Protein AF-A0A847APG3-F1 (afdb_monomer)

Foldseek 3Di:
DDDPPPDPDPDDDDDPVRVVVVLVPDPDLVSNLLVCCCPVFVDDPVQSVPFDPVQADLVQQWGWRALDPPRDIDITGHDPVSSVSVVVVCVVCVDPPPDD

Radius of gyration: 15.94 Å; Cα contacts (8 Å, |Δi|>4): 78; chains: 1; bounding box: 30×46×33 Å

Sequence (100 aa):
MPSLKGNTKLPVILNHLELKKLFSAPVLLKQRIVLTLIYSAGL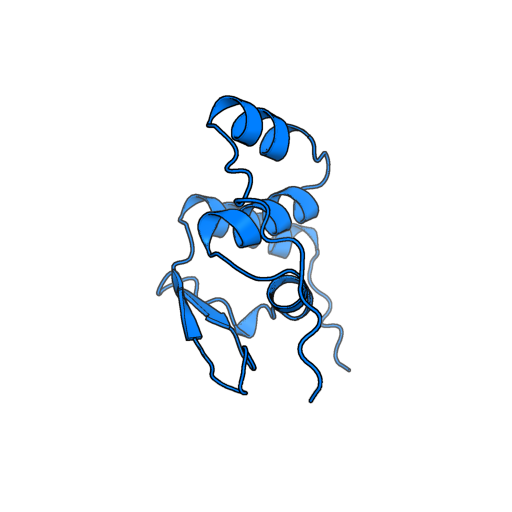RGQEVIDLKISDVDFQRKTIHIRQSKYKKDRIVPLAGSMTIGLKKQLKAENPHIYKT

Solvent-accessible surface area (backbone atoms only — not comparable to full-atom values): 6375 Å² total; per-residue (Å²): 132,87,81,77,86,68,82,85,68,78,82,87,78,80,50,75,70,55,48,52,50,61,65,62,67,53,86,50,68,69,55,44,50,52,54,46,42,33,67,75,46,64,42,51,74,66,59,59,72,72,57,52,75,91,32,51,40,80,86,81,34,32,33,54,44,71,69,35,86,92,70,40,67,48,78,35,65,47,53,72,74,50,55,55,52,52,56,52,49,54,66,73,62,61,73,73,79,84,83,128

pLDDT: mean 81.86, std 14.01, range [31.16, 94.12]

Secondary structure (DSSP, 8-state):
--------PPPPPPPHHHHHHHHHS--SHHHHHHHHHHHHH---HHHHHT--GGGEETTTTEEEEEEEGGGEEEEEEPPHHHHHHHHHHHHHHTT-----

Nearest PDB structures (foldseek):
  2a3v-assembly1_A  TM=8.892E-01  e=1.280E-05  Vibrio cholerae O1 biovar El Tor str. N16961
  2a3v-assembly1_C  TM=8.892E-01  e=1.656E-05  Vibrio cholerae O1 biovar El Tor str. N16961
  5hxy-assembly5_E  TM=7.882E-01  e=7.753E-05  Thermoplasma acidophilum DSM 1728
  5hxy-assembly4_D  TM=8.494E-01  e=1.678E-04  Thermoplasma acidophilum DSM 1728
  2a3v-assembly1_D  TM=8.110E-01  e=2.314E-04  Vibrio cholerae O1 biovar El Tor str. N16961

Structure (mmCIF, N/CA/C/O backbone):
data_AF-A0A847APG3-F1
#
_entry.id   AF-A0A847APG3-F1
#
loop_
_atom_site.group_PDB
_atom_site.id
_atom_site.type_symbol
_atom_site.label_atom_id
_atom_site.label_alt_id
_atom_site.label_comp_id
_atom_site.label_asym_id
_atom_site.label_entity_id
_atom_site.label_seq_id
_atom_site.pdbx_PDB_ins_code
_atom_site.Cartn_x
_atom_site.Cartn_y
_atom_site.Cartn_z
_atom_site.occupancy
_atom_site.B_iso_or_equiv
_atom_site.auth_seq_id
_atom_site.auth_comp_id
_atom_site.auth_asym_id
_atom_site.auth_atom_id
_atom_site.pdbx_PDB_model_num
ATOM 1 N N . MET A 1 1 ? -7.078 23.275 20.375 1.00 47.81 1 MET A N 1
ATOM 2 C CA . MET A 1 1 ? -5.723 22.713 20.148 1.00 47.81 1 MET A CA 1
ATOM 3 C C . MET A 1 1 ? -4.873 23.786 19.480 1.00 47.81 1 MET A C 1
ATOM 5 O O . MET A 1 1 ? -5.403 24.417 18.570 1.00 47.81 1 MET A O 1
ATOM 9 N N . PRO A 1 2 ? -3.625 24.043 19.912 1.00 56.69 2 PRO A N 1
ATOM 10 C CA . PRO A 1 2 ? -2.799 25.074 19.295 1.00 56.69 2 PRO A CA 1
ATOM 11 C C . PRO A 1 2 ? -2.342 24.599 17.909 1.00 56.69 2 PRO A C 1
ATOM 13 O O . PRO A 1 2 ? -1.905 23.461 17.745 1.00 56.69 2 PRO A O 1
ATOM 16 N N . SER A 1 3 ? -2.491 25.457 16.900 1.00 56.31 3 SER A N 1
ATOM 17 C CA . SER A 1 3 ? -1.993 25.207 15.547 1.00 56.31 3 SER A CA 1
ATOM 18 C C . SER A 1 3 ? -0.481 25.419 15.538 1.00 56.31 3 SER A C 1
ATOM 20 O O . SER A 1 3 ? -0.009 26.550 15.651 1.00 56.31 3 SER A O 1
ATOM 22 N N . LEU A 1 4 ? 0.288 24.335 15.425 1.00 63.69 4 LEU A N 1
ATOM 23 C CA . LEU A 1 4 ? 1.700 24.429 15.072 1.00 63.69 4 LEU A CA 1
ATOM 24 C C . LEU A 1 4 ? 1.756 24.961 13.635 1.00 63.69 4 LEU A C 1
ATOM 26 O O . LEU A 1 4 ? 1.384 24.249 12.702 1.00 63.69 4 LEU A O 1
ATOM 30 N N . LYS A 1 5 ? 2.174 26.222 13.453 1.00 60.84 5 LYS A N 1
ATOM 31 C CA . LYS A 1 5 ? 2.443 26.811 12.131 1.00 60.84 5 LYS A CA 1
ATOM 32 C C . LYS A 1 5 ? 3.582 26.028 11.470 1.00 60.84 5 LYS A C 1
ATOM 34 O O . LYS A 1 5 ? 4.755 26.355 11.621 1.00 60.84 5 LYS A O 1
ATOM 39 N N . GLY A 1 6 ? 3.230 24.951 10.776 1.00 57.06 6 GLY A N 1
ATOM 40 C CA . GLY A 1 6 ? 4.156 24.159 9.984 1.00 57.06 6 GLY A CA 1
ATOM 41 C C . GLY A 1 6 ? 4.556 24.945 8.746 1.00 57.06 6 GLY A C 1
ATOM 42 O O . GLY A 1 6 ? 3.698 25.360 7.973 1.00 57.06 6 GLY A O 1
ATOM 43 N N . ASN A 1 7 ? 5.857 25.162 8.583 1.00 60.75 7 ASN A N 1
ATOM 44 C CA . ASN A 1 7 ? 6.478 25.730 7.393 1.00 60.75 7 ASN A CA 1
ATOM 45 C C . ASN A 1 7 ? 5.906 25.053 6.129 1.00 60.75 7 ASN A C 1
ATOM 47 O O . ASN A 1 7 ? 6.158 23.870 5.892 1.00 60.75 7 ASN A O 1
ATOM 51 N N . THR A 1 8 ? 5.093 25.774 5.355 1.00 58.50 8 THR A N 1
ATOM 52 C CA . THR A 1 8 ? 4.385 25.265 4.172 1.00 58.50 8 THR A CA 1
ATOM 53 C C . THR A 1 8 ? 5.346 25.139 2.995 1.00 58.50 8 THR A C 1
ATOM 55 O O . THR A 1 8 ? 5.280 25.899 2.032 1.00 58.50 8 THR A O 1
ATOM 58 N N . LYS A 1 9 ? 6.279 24.188 3.073 1.00 71.19 9 LYS A N 1
ATOM 59 C CA . LYS A 1 9 ? 7.029 23.745 1.898 1.00 71.19 9 LYS A CA 1
ATOM 60 C C . LYS A 1 9 ? 6.092 22.932 1.011 1.00 71.19 9 LYS A C 1
ATOM 62 O O . LYS A 1 9 ? 5.377 22.056 1.499 1.00 71.19 9 LYS A O 1
ATOM 67 N N . LEU A 1 10 ? 6.087 23.245 -0.282 1.00 75.25 10 LEU A N 1
ATOM 68 C CA . LEU A 1 10 ? 5.327 22.492 -1.275 1.00 75.25 10 LEU A CA 1
ATOM 69 C C . LEU A 1 10 ? 5.744 21.011 -1.239 1.00 75.25 10 LEU A C 1
ATOM 71 O O . LEU A 1 10 ? 6.925 20.720 -1.018 1.00 75.25 10 LEU A O 1
ATOM 75 N N . PRO A 1 11 ? 4.801 20.072 -1.436 1.00 74.62 11 PRO A N 1
ATOM 76 C CA . PRO A 1 11 ? 5.132 18.657 -1.485 1.00 74.62 11 PRO A CA 1
ATOM 77 C C . PRO A 1 11 ? 6.108 18.400 -2.634 1.00 74.62 11 PRO A C 1
ATOM 79 O O . PRO A 1 11 ? 5.876 18.817 -3.768 1.00 74.62 11 PRO A O 1
ATOM 82 N N . VAL A 1 12 ? 7.202 17.701 -2.339 1.00 83.44 12 VAL A N 1
ATOM 83 C CA . VAL A 1 12 ? 8.140 17.241 -3.365 1.00 83.44 12 VAL A CA 1
ATOM 84 C C . VAL A 1 12 ? 7.495 16.061 -4.084 1.00 83.44 12 VAL A C 1
ATOM 86 O O . VAL A 1 12 ? 7.217 15.031 -3.469 1.00 83.44 12 VAL A O 1
ATOM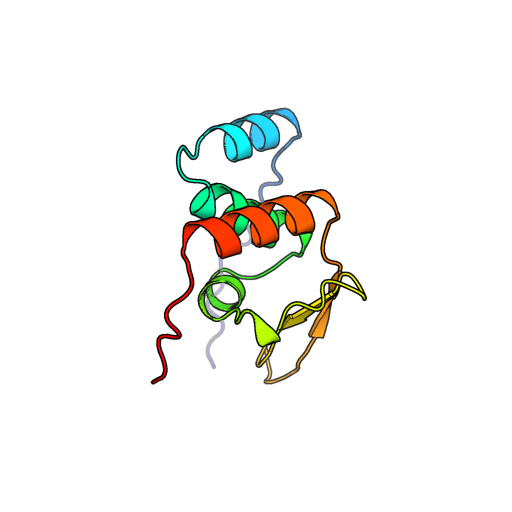 89 N N . ILE A 1 13 ? 7.226 16.222 -5.378 1.00 86.81 13 ILE A N 1
ATOM 90 C CA . ILE A 1 13 ? 6.653 15.174 -6.225 1.00 86.81 13 ILE A CA 1
ATOM 91 C C . ILE A 1 13 ? 7.803 14.457 -6.930 1.00 86.81 13 ILE A C 1
ATOM 93 O O . ILE A 1 13 ? 8.597 15.093 -7.618 1.00 86.81 13 ILE A O 1
ATOM 97 N N . LEU A 1 14 ? 7.876 13.134 -6.764 1.00 87.50 14 LEU A N 1
ATOM 98 C CA . LEU A 1 14 ? 8.873 12.309 -7.444 1.00 87.50 14 LEU A CA 1
ATOM 99 C C . LEU A 1 14 ? 8.539 12.172 -8.930 1.00 87.50 14 LEU A C 1
ATOM 101 O O . LEU A 1 14 ? 7.402 11.862 -9.295 1.00 87.50 14 LEU A O 1
ATOM 105 N N . ASN A 1 15 ? 9.544 12.334 -9.785 1.00 92.62 15 ASN A N 1
ATOM 106 C CA . ASN A 1 15 ? 9.405 12.085 -11.215 1.00 92.62 15 ASN A CA 1
ATOM 107 C C . ASN A 1 15 ? 9.508 10.582 -11.551 1.00 92.62 15 AS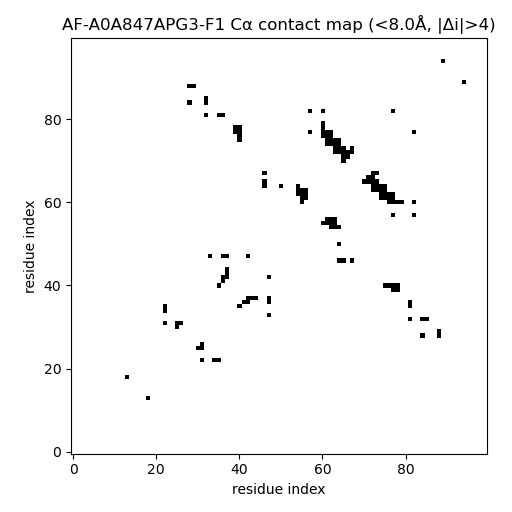N A C 1
ATOM 109 O O . ASN A 1 15 ? 9.871 9.742 -10.725 1.00 92.62 15 ASN A O 1
ATOM 113 N N . HIS A 1 16 ? 9.228 10.220 -12.805 1.00 90.00 16 HIS A N 1
ATOM 114 C CA . HIS A 1 16 ? 9.253 8.823 -13.250 1.00 90.00 16 HIS A CA 1
ATOM 115 C C . HIS A 1 16 ? 10.612 8.122 -13.079 1.00 90.00 16 HIS A C 1
ATOM 117 O O . HIS A 1 16 ? 10.644 6.922 -12.802 1.00 90.00 16 HIS A O 1
ATOM 123 N N . LEU A 1 17 ? 11.735 8.829 -13.243 1.00 94.12 17 LEU A N 1
ATOM 124 C CA . LEU A 1 17 ? 13.072 8.250 -13.075 1.00 94.12 17 LEU A CA 1
ATOM 125 C C . LEU A 1 17 ? 13.377 7.980 -11.600 1.00 94.12 17 LEU A C 1
ATOM 127 O O . LEU A 1 17 ? 13.915 6.927 -11.261 1.00 94.12 17 LEU A O 1
ATOM 131 N N . GLU A 1 18 ? 12.995 8.901 -10.720 1.00 92.94 18 GLU A N 1
ATOM 132 C CA . GLU A 1 18 ? 13.118 8.741 -9.271 1.00 92.94 18 GLU A CA 1
ATOM 133 C C . GLU A 1 18 ? 12.242 7.600 -8.765 1.00 92.94 18 GLU A C 1
ATOM 135 O O . GLU A 1 18 ? 12.704 6.781 -7.974 1.00 92.94 18 GLU A O 1
ATOM 140 N N . LEU A 1 19 ? 11.022 7.471 -9.289 1.00 90.94 19 LEU A N 1
ATOM 141 C CA . LEU A 1 19 ? 10.140 6.350 -8.975 1.00 90.94 19 LEU A CA 1
ATOM 142 C C . LEU A 1 19 ? 10.746 5.016 -9.408 1.00 90.94 19 LEU A C 1
ATOM 144 O O . LEU A 1 19 ? 10.743 4.063 -8.632 1.00 90.94 19 LEU A O 1
ATOM 148 N N . LYS A 1 20 ? 11.329 4.939 -10.612 1.00 90.88 20 LYS A N 1
ATOM 149 C CA . LYS A 1 20 ? 12.035 3.725 -11.051 1.00 90.88 20 LYS A CA 1
ATOM 150 C C . LYS A 1 20 ? 13.163 3.358 -10.087 1.00 90.88 20 LYS A C 1
ATOM 152 O O . LYS A 1 20 ? 13.265 2.194 -9.701 1.00 90.88 20 LYS A O 1
ATOM 157 N N . LYS A 1 21 ? 13.975 4.332 -9.663 1.00 93.25 21 LYS A N 1
ATOM 158 C CA . LYS A 1 21 ? 15.040 4.111 -8.669 1.00 93.25 21 LYS A CA 1
ATOM 159 C C . LYS A 1 21 ? 14.468 3.644 -7.327 1.00 93.25 21 LYS A C 1
ATOM 161 O O . LYS A 1 21 ? 14.936 2.644 -6.791 1.00 93.25 21 LYS A O 1
ATOM 166 N N . LEU A 1 22 ? 13.414 4.299 -6.838 1.00 91.44 22 LEU A N 1
ATOM 167 C CA . LEU A 1 22 ? 12.739 3.969 -5.583 1.00 91.44 22 LEU A CA 1
ATOM 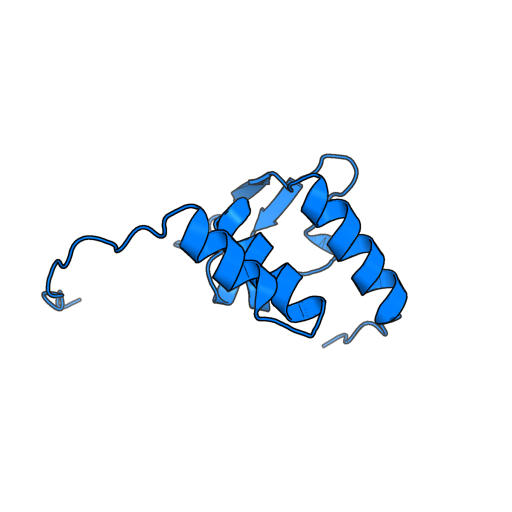168 C C . LEU A 1 22 ? 12.207 2.530 -5.569 1.00 91.44 22 LEU A C 1
ATOM 170 O O . LEU A 1 22 ? 12.427 1.811 -4.600 1.00 91.44 22 LEU A O 1
ATOM 174 N N . PHE A 1 23 ? 11.544 2.085 -6.640 1.00 89.94 23 PHE A N 1
ATOM 175 C CA . PHE A 1 23 ? 11.004 0.722 -6.725 1.00 89.94 23 PHE A CA 1
ATOM 176 C C . PHE A 1 23 ? 12.064 -0.352 -6.996 1.00 89.94 23 PHE A C 1
ATOM 178 O O . PHE A 1 23 ? 11.823 -1.527 -6.713 1.00 89.94 23 PHE A O 1
ATOM 185 N N . SER A 1 24 ? 13.234 0.035 -7.512 1.00 90.88 24 SER A N 1
ATOM 186 C CA . SER A 1 24 ? 14.347 -0.886 -7.780 1.00 90.88 24 SER A CA 1
ATOM 187 C C . SER A 1 24 ? 15.247 -1.102 -6.560 1.00 90.88 24 SER A C 1
ATOM 189 O O . SER A 1 24 ? 15.881 -2.149 -6.458 1.00 90.88 24 SER A O 1
ATOM 191 N N . ALA A 1 25 ? 15.286 -0.145 -5.628 1.00 93.81 25 ALA A N 1
ATOM 192 C CA . ALA A 1 25 ? 16.170 -0.167 -4.463 1.00 93.81 25 ALA A CA 1
ATOM 193 C C . ALA A 1 25 ? 15.939 -1.333 -3.473 1.00 93.81 25 ALA A C 1
ATOM 195 O O . ALA A 1 25 ? 16.926 -1.887 -2.986 1.00 93.81 25 ALA A O 1
ATOM 196 N N . PRO A 1 26 ? 14.699 -1.751 -3.139 1.00 92.31 26 PRO A N 1
ATOM 197 C CA . PRO A 1 26 ? 14.506 -2.796 -2.143 1.00 92.31 26 PRO A CA 1
ATOM 198 C C . PRO A 1 26 ? 14.846 -4.177 -2.699 1.00 92.31 26 PRO A C 1
ATOM 200 O O . PRO A 1 26 ? 14.383 -4.561 -3.778 1.00 92.31 26 PRO A O 1
ATOM 203 N N . VAL A 1 27 ? 15.591 -4.957 -1.917 1.00 89.38 27 VAL A N 1
ATOM 204 C CA . VAL A 1 27 ? 15.926 -6.356 -2.228 1.00 89.38 27 VAL A CA 1
ATOM 205 C C . VAL A 1 27 ? 14.767 -7.286 -1.858 1.00 89.38 27 VAL A C 1
ATOM 207 O O . VAL A 1 27 ? 14.458 -8.229 -2.584 1.00 89.38 27 VAL A O 1
ATOM 210 N N . LEU A 1 28 ? 14.079 -6.999 -0.748 1.00 89.31 28 LEU A N 1
ATOM 211 C CA . LEU A 1 28 ? 13.016 -7.852 -0.219 1.00 89.31 28 LEU A CA 1
ATOM 212 C C . LEU A 1 28 ? 11.665 -7.556 -0.885 1.00 89.31 28 LEU A C 1
ATOM 214 O O . LEU A 1 28 ? 11.236 -6.403 -0.978 1.00 89.31 28 LEU A O 1
ATOM 218 N N . LEU A 1 29 ? 10.936 -8.614 -1.259 1.00 86.56 29 LEU A N 1
ATOM 219 C CA . LEU A 1 29 ? 9.614 -8.500 -1.889 1.00 86.56 29 LEU A CA 1
ATOM 220 C C . LEU A 1 29 ? 8.611 -7.737 -1.005 1.00 86.56 29 LEU A C 1
ATOM 222 O O . LEU A 1 29 ? 7.905 -6.866 -1.511 1.00 86.56 29 LEU A O 1
ATOM 226 N N . LYS A 1 30 ? 8.612 -7.975 0.316 1.00 87.56 30 LYS A N 1
ATOM 227 C CA . LYS A 1 30 ? 7.761 -7.240 1.272 1.00 87.56 30 LYS A CA 1
ATOM 228 C C . LYS A 1 30 ? 7.953 -5.723 1.215 1.00 87.56 30 LYS A C 1
ATOM 230 O O . LYS A 1 30 ? 6.979 -4.982 1.228 1.00 87.56 30 LYS A O 1
ATOM 235 N N . GLN A 1 31 ? 9.192 -5.249 1.076 1.00 90.56 31 GLN A N 1
ATOM 236 C CA . GLN A 1 31 ? 9.482 -3.814 1.011 1.00 90.56 31 GLN A CA 1
ATOM 237 C C . GLN A 1 31 ? 8.953 -3.202 -0.292 1.00 90.56 31 GLN A C 1
ATOM 239 O O . GLN A 1 31 ? 8.373 -2.118 -0.276 1.00 90.56 31 GLN A O 1
ATOM 244 N N . ARG A 1 32 ? 9.085 -3.921 -1.417 1.00 89.81 32 ARG A N 1
ATOM 245 C CA . ARG A 1 32 ? 8.509 -3.494 -2.703 1.00 89.81 32 ARG A CA 1
ATOM 246 C C . ARG A 1 32 ? 6.984 -3.422 -2.649 1.00 89.81 32 ARG A C 1
ATOM 248 O O . ARG A 1 32 ? 6.406 -2.480 -3.190 1.00 89.81 32 ARG A O 1
ATOM 255 N N . ILE A 1 33 ? 6.340 -4.381 -1.982 1.00 89.25 33 ILE A N 1
ATOM 256 C CA . ILE A 1 33 ? 4.886 -4.390 -1.765 1.00 89.25 33 ILE A CA 1
ATOM 257 C C . ILE A 1 33 ? 4.466 -3.170 -0.941 1.00 89.25 33 ILE A C 1
ATOM 259 O O . ILE A 1 33 ? 3.597 -2.427 -1.382 1.00 89.25 33 ILE A O 1
ATOM 263 N N . VAL A 1 34 ? 5.128 -2.900 0.188 1.00 90.62 34 VAL A N 1
ATOM 264 C CA . VAL A 1 34 ? 4.841 -1.727 1.035 1.00 90.62 34 VAL A CA 1
ATOM 265 C C . VAL A 1 34 ? 4.933 -0.427 0.235 1.00 90.62 34 VAL A C 1
ATOM 267 O O . VAL A 1 34 ? 3.970 0.336 0.196 1.00 90.62 34 VAL A O 1
ATOM 270 N N . LEU A 1 35 ? 6.046 -0.195 -0.469 1.00 91.31 35 LEU A N 1
ATOM 271 C CA . LEU A 1 35 ? 6.219 1.016 -1.281 1.00 91.31 35 LEU A CA 1
ATOM 272 C C . LEU A 1 35 ? 5.139 1.148 -2.354 1.00 91.31 35 LEU A C 1
ATOM 274 O O . LEU A 1 35 ? 4.616 2.235 -2.591 1.00 91.31 35 LEU A O 1
ATOM 278 N N . THR A 1 36 ? 4.787 0.038 -2.999 1.00 88.81 36 THR A N 1
ATOM 279 C CA . THR A 1 36 ? 3.803 0.066 -4.077 1.00 88.81 36 THR A CA 1
ATOM 280 C C . THR A 1 36 ? 2.391 0.289 -3.523 1.00 88.81 36 THR A C 1
ATOM 282 O O . THR A 1 36 ? 1.609 0.974 -4.171 1.00 88.81 36 THR A O 1
ATOM 285 N N . LEU A 1 37 ? 2.053 -0.192 -2.320 1.00 90.19 37 LEU A N 1
ATOM 286 C CA . LEU A 1 37 ? 0.772 0.099 -1.658 1.00 90.19 37 LEU A CA 1
ATOM 287 C C . LEU A 1 37 ? 0.648 1.585 -1.302 1.00 90.19 37 LEU A C 1
ATOM 289 O O . LEU A 1 37 ? -0.383 2.199 -1.574 1.00 90.19 37 LEU A O 1
ATOM 293 N N . ILE A 1 38 ? 1.717 2.174 -0.761 1.00 91.62 38 ILE A N 1
ATOM 294 C CA . ILE A 1 38 ? 1.770 3.608 -0.446 1.00 91.62 38 ILE A CA 1
ATOM 295 C C . ILE A 1 38 ? 1.575 4.430 -1.720 1.00 91.62 38 ILE A C 1
ATOM 297 O O . ILE A 1 38 ? 0.737 5.324 -1.761 1.00 91.62 38 ILE A O 1
ATOM 301 N N . TYR A 1 39 ? 2.324 4.109 -2.773 1.00 89.75 39 TYR A N 1
ATOM 302 C CA . TYR A 1 39 ? 2.317 4.895 -4.001 1.00 89.75 39 TYR A CA 1
ATOM 303 C C . TYR A 1 39 ? 1.050 4.701 -4.843 1.00 89.75 39 TYR A C 1
ATOM 305 O O . TYR A 1 39 ? 0.435 5.676 -5.256 1.00 89.75 39 TYR A O 1
ATOM 313 N N . SER A 1 40 ? 0.653 3.453 -5.113 1.00 86.62 40 SER A N 1
ATOM 314 C CA . SER A 1 40 ? -0.435 3.160 -6.060 1.00 86.62 40 SER A CA 1
ATOM 315 C C . SER A 1 40 ? -1.827 3.280 -5.448 1.00 86.62 40 SER A C 1
ATOM 317 O O . SER A 1 40 ? -2.753 3.710 -6.128 1.00 86.62 40 SER A O 1
ATOM 319 N N . ALA A 1 41 ? -1.978 2.912 -4.175 1.00 87.25 41 ALA A N 1
ATOM 320 C CA . ALA A 1 41 ? -3.261 2.931 -3.480 1.00 87.25 41 ALA A CA 1
ATOM 321 C C . ALA A 1 41 ? -3.368 4.085 -2.464 1.00 87.25 41 ALA A C 1
ATOM 323 O O . ALA A 1 41 ? -4.407 4.254 -1.824 1.00 87.25 41 ALA A O 1
ATOM 324 N N . GLY A 1 42 ? -2.319 4.908 -2.329 1.00 88.38 42 GLY A N 1
ATOM 325 C CA . GLY A 1 42 ? -2.326 6.092 -1.469 1.00 88.38 42 GLY A CA 1
ATOM 326 C C . GLY A 1 42 ? -2.466 5.756 0.015 1.00 88.38 42 GLY A C 1
ATOM 327 O O . GLY A 1 42 ? -3.079 6.525 0.762 1.00 88.38 42 GLY A O 1
ATOM 328 N N . LEU A 1 43 ? -1.980 4.587 0.446 1.00 89.75 43 LEU A N 1
ATOM 329 C CA . LEU A 1 43 ? -2.025 4.205 1.856 1.00 89.75 43 LEU A CA 1
ATOM 330 C C . LEU A 1 43 ? -1.025 5.043 2.656 1.00 89.75 43 LEU A C 1
ATOM 332 O O . LEU A 1 43 ? 0.117 5.259 2.248 1.00 89.75 43 LEU A O 1
ATOM 336 N N . ARG A 1 44 ? -1.445 5.481 3.840 1.00 88.88 44 ARG A N 1
ATOM 337 C CA . ARG A 1 44 ? -0.547 6.081 4.831 1.00 88.88 44 ARG A CA 1
ATOM 338 C C . ARG A 1 44 ? 0.287 4.989 5.495 1.00 88.88 44 ARG A C 1
ATOM 340 O O . ARG A 1 44 ? -0.151 3.848 5.570 1.00 88.88 44 ARG A O 1
ATOM 347 N N . GLY A 1 45 ? 1.447 5.350 6.047 1.00 88.25 45 GLY A N 1
ATOM 348 C CA . GLY A 1 45 ? 2.360 4.386 6.679 1.00 88.25 45 GLY A CA 1
ATOM 349 C C . GLY A 1 45 ? 1.671 3.459 7.687 1.00 88.25 45 GLY A C 1
ATOM 350 O O . GLY A 1 45 ? 1.784 2.245 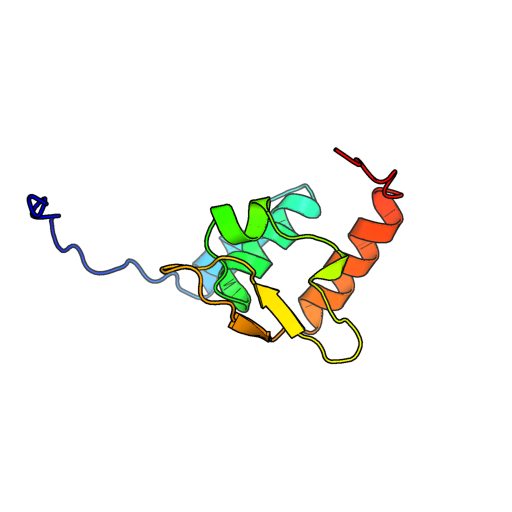7.566 1.00 88.25 45 GLY A O 1
ATOM 351 N N . GLN A 1 46 ? 0.873 4.022 8.600 1.00 86.44 46 GLN A N 1
ATOM 352 C CA . GLN A 1 46 ? 0.123 3.237 9.587 1.00 86.44 46 GLN A CA 1
ATOM 353 C C . GLN A 1 46 ? -0.937 2.326 8.943 1.00 86.44 46 GLN A C 1
ATOM 355 O O . GLN A 1 46 ? -1.076 1.175 9.329 1.00 86.44 46 GLN A O 1
ATOM 360 N N . GLU A 1 47 ? -1.621 2.802 7.897 1.00 90.12 47 GLU A N 1
ATOM 361 C CA . GLU A 1 47 ? -2.633 2.015 7.175 1.00 90.12 47 GLU A CA 1
ATOM 362 C C . GLU A 1 47 ? -2.014 0.790 6.480 1.00 90.12 47 GLU A C 1
ATOM 364 O O . GLU A 1 47 ? -2.683 -0.225 6.337 1.00 90.12 47 GLU A O 1
ATOM 369 N N . VAL A 1 48 ? -0.746 0.864 6.052 1.00 89.94 48 VAL A N 1
ATOM 370 C CA . VAL A 1 48 ? -0.026 -0.293 5.488 1.00 89.94 48 VAL A CA 1
ATOM 371 C C . VAL A 1 48 ? 0.405 -1.275 6.571 1.00 89.94 48 VAL A C 1
ATOM 373 O O . VAL A 1 48 ? 0.342 -2.480 6.349 1.00 89.94 48 VAL A O 1
ATOM 376 N N . ILE A 1 49 ? 0.860 -0.770 7.721 1.00 87.69 49 ILE A N 1
ATOM 377 C CA . ILE A 1 49 ? 1.307 -1.598 8.850 1.00 87.69 49 ILE A CA 1
ATOM 378 C C . ILE A 1 49 ? 0.140 -2.417 9.413 1.00 87.69 49 ILE A C 1
ATOM 380 O O . ILE A 1 49 ? 0.306 -3.601 9.689 1.00 87.69 49 ILE A O 1
ATOM 384 N N . ASP A 1 50 ? -1.040 -1.806 9.519 1.00 88.00 50 ASP A N 1
ATOM 385 C CA . ASP A 1 50 ? -2.229 -2.437 10.099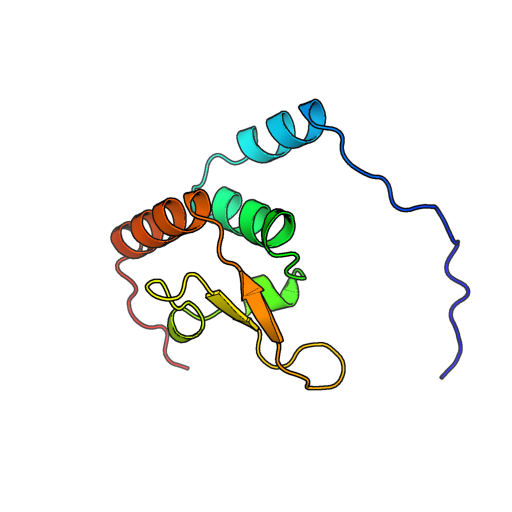 1.00 88.00 50 ASP A CA 1
ATOM 386 C C . ASP A 1 50 ? -3.056 -3.243 9.079 1.00 88.00 50 ASP A C 1
ATOM 388 O O . ASP A 1 50 ? -4.095 -3.810 9.429 1.00 88.00 50 ASP A O 1
ATOM 392 N N . LEU A 1 51 ? -2.620 -3.298 7.814 1.00 88.31 51 LEU A N 1
ATOM 393 C CA . LEU A 1 51 ? -3.362 -3.949 6.738 1.00 88.31 51 LEU A CA 1
ATOM 394 C C . LEU A 1 51 ? -3.435 -5.464 6.953 1.00 88.31 51 LEU A C 1
ATOM 396 O O . LEU A 1 51 ? -2.413 -6.154 6.980 1.00 88.31 51 LEU A O 1
ATOM 400 N N . LYS A 1 52 ? -4.653 -6.011 7.016 1.00 88.62 52 LYS A N 1
ATOM 401 C CA . LYS A 1 52 ? -4.866 -7.457 7.134 1.00 88.62 52 LYS A CA 1
ATOM 402 C C . LYS A 1 52 ? -5.140 -8.082 5.774 1.00 88.62 52 LYS A C 1
ATOM 404 O O . LYS A 1 52 ? -5.678 -7.458 4.865 1.00 88.62 52 LYS A O 1
ATOM 409 N N . ILE A 1 53 ? -4.847 -9.375 5.651 1.00 87.62 53 ILE A N 1
ATOM 410 C CA . ILE A 1 53 ? -5.174 -10.152 4.443 1.00 87.62 53 ILE A CA 1
ATOM 411 C C . ILE A 1 53 ? -6.684 -10.109 4.166 1.00 87.62 53 ILE A C 1
ATOM 413 O O . ILE A 1 53 ? -7.096 -9.991 3.016 1.00 87.62 53 ILE A O 1
ATOM 417 N N . SER A 1 54 ? -7.503 -10.149 5.222 1.00 89.69 54 SER A N 1
ATOM 418 C CA . SER A 1 54 ? -8.965 -10.067 5.138 1.00 89.69 54 SER A CA 1
ATOM 419 C C . SER A 1 54 ? -9.491 -8.720 4.642 1.00 89.69 54 SER A C 1
ATOM 421 O O . SER A 1 54 ? -10.670 -8.621 4.312 1.00 89.69 54 SER A O 1
ATOM 423 N N . ASP A 1 55 ? -8.643 -7.696 4.574 1.00 90.88 55 ASP A N 1
ATOM 424 C CA . ASP A 1 55 ? -9.000 -6.391 4.029 1.00 90.88 55 ASP A CA 1
ATOM 425 C C . ASP A 1 55 ? -8.780 -6.313 2.511 1.00 90.88 55 ASP A C 1
ATOM 427 O O . ASP A 1 55 ? -9.203 -5.347 1.876 1.00 90.88 55 ASP A O 1
ATOM 431 N N . VAL A 1 56 ? -8.139 -7.320 1.907 1.00 91.19 56 VAL A N 1
ATOM 432 C CA . VAL A 1 56 ? -7.847 -7.365 0.471 1.00 91.19 56 VAL A CA 1
ATOM 433 C C . VAL A 1 56 ? -8.841 -8.278 -0.243 1.00 91.19 56 VAL A C 1
ATOM 435 O O . VAL A 1 56 ? -8.808 -9.499 -0.103 1.00 91.19 56 VAL A O 1
ATOM 438 N N . ASP A 1 57 ? -9.679 -7.688 -1.091 1.00 91.81 57 ASP A N 1
ATOM 439 C CA . ASP A 1 57 ? -10.554 -8.425 -1.997 1.00 91.81 57 ASP A CA 1
ATOM 440 C C . ASP A 1 57 ? -9.875 -8.559 -3.366 1.00 91.81 57 ASP A C 1
ATOM 442 O O . ASP A 1 57 ? -9.845 -7.633 -4.184 1.00 91.81 57 ASP A O 1
ATOM 446 N N . PHE A 1 58 ? -9.309 -9.739 -3.624 1.00 89.19 58 PHE A N 1
ATOM 447 C CA . PHE A 1 58 ? -8.632 -10.040 -4.885 1.00 89.19 58 PHE A CA 1
ATOM 448 C C . PHE A 1 58 ? -9.588 -10.211 -6.074 1.00 89.19 58 PHE A C 1
ATOM 450 O O . PHE A 1 58 ? -9.134 -10.098 -7.215 1.00 89.19 58 PHE A O 1
ATOM 457 N N . GLN A 1 59 ? -10.872 -10.499 -5.838 1.00 90.06 59 GLN A N 1
ATOM 458 C CA . GLN A 1 59 ? -11.869 -10.655 -6.898 1.00 90.06 59 GLN A CA 1
ATOM 459 C C . GLN A 1 59 ? -12.347 -9.284 -7.373 1.00 90.06 59 GLN A C 1
ATOM 461 O O . GLN A 1 59 ? -12.345 -9.008 -8.572 1.00 90.06 59 GLN A O 1
ATOM 466 N N . ARG A 1 60 ? -12.690 -8.402 -6.430 1.00 90.62 60 ARG A N 1
ATOM 467 C CA . ARG A 1 60 ? -13.100 -7.018 -6.709 1.00 90.62 60 ARG A CA 1
ATOM 468 C C . ARG A 1 60 ? -11.921 -6.081 -6.964 1.00 90.62 60 ARG A C 1
ATOM 470 O O . ARG A 1 60 ? -12.131 -4.970 -7.434 1.00 90.62 60 ARG A O 1
ATOM 477 N N . LYS A 1 61 ? -10.687 -6.536 -6.708 1.00 91.31 61 LYS A N 1
ATOM 478 C CA . LYS A 1 61 ? -9.448 -5.744 -6.797 1.00 91.31 61 LYS A CA 1
ATOM 479 C C . LYS A 1 61 ? -9.553 -4.468 -5.964 1.00 91.31 61 LYS A C 1
ATOM 481 O O . LYS A 1 61 ? -9.300 -3.366 -6.447 1.00 91.31 61 LYS A O 1
ATOM 486 N N . THR A 1 62 ? -9.910 -4.630 -4.698 1.00 92.94 62 THR A N 1
ATOM 487 C CA . THR A 1 62 ? -10.090 -3.524 -3.754 1.00 92.94 62 THR A CA 1
ATOM 488 C C . THR A 1 62 ? -9.442 -3.826 -2.412 1.00 92.94 62 THR A C 1
ATOM 490 O O . THR A 1 62 ? -9.364 -4.983 -2.006 1.00 92.94 62 THR A O 1
ATOM 493 N N . ILE A 1 63 ? -9.009 -2.781 -1.712 1.00 92.94 63 ILE A N 1
ATOM 494 C CA . ILE A 1 63 ? -8.497 -2.851 -0.344 1.00 92.94 63 ILE A CA 1
ATOM 495 C C . ILE A 1 63 ? -9.411 -2.030 0.562 1.00 92.94 63 ILE A C 1
ATOM 497 O O . ILE A 1 63 ? -9.693 -0.865 0.271 1.00 92.94 63 ILE A O 1
ATOM 501 N N . HIS A 1 64 ? -9.859 -2.628 1.659 1.00 93.00 64 HIS A N 1
ATOM 502 C CA . HIS A 1 64 ? -10.659 -1.972 2.679 1.00 93.00 64 HIS A CA 1
ATOM 503 C C . HIS A 1 64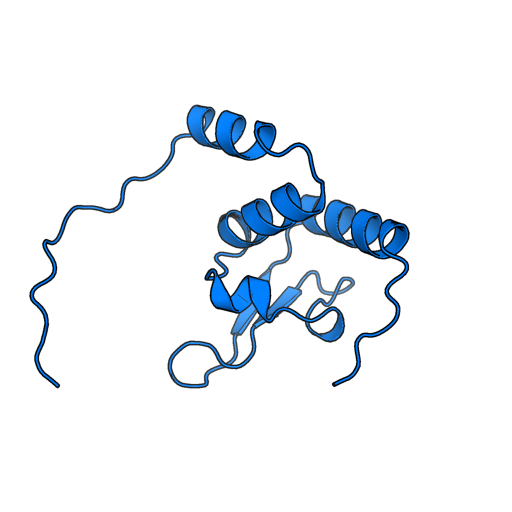 ? -9.760 -1.394 3.779 1.00 93.00 64 HIS A C 1
ATOM 505 O O . HIS A 1 64 ? -9.200 -2.114 4.595 1.00 93.00 64 HIS A O 1
ATOM 511 N N . ILE A 1 65 ? -9.620 -0.073 3.817 1.00 90.44 65 ILE A N 1
ATOM 512 C CA . ILE A 1 65 ? -8.828 0.615 4.837 1.00 90.44 65 ILE A CA 1
ATOM 513 C C . ILE A 1 65 ? -9.730 0.931 6.026 1.00 90.44 65 ILE A C 1
ATOM 515 O O . ILE A 1 65 ? -10.576 1.826 5.940 1.00 90.44 65 ILE A O 1
ATOM 519 N N . ARG A 1 66 ? -9.528 0.202 7.126 1.00 84.31 66 ARG A N 1
ATOM 520 C CA . ARG A 1 66 ? -10.259 0.401 8.382 1.00 84.31 66 ARG A CA 1
ATOM 521 C C . ARG A 1 66 ? -9.679 1.555 9.186 1.00 84.31 66 ARG A C 1
ATOM 523 O O . ARG A 1 66 ? -8.474 1.789 9.154 1.00 84.31 66 ARG A O 1
ATOM 530 N N . GLN A 1 67 ? -10.529 2.232 9.955 1.00 72.25 67 GLN A N 1
ATOM 531 C CA . GLN A 1 67 ? -10.118 3.241 10.940 1.00 72.25 67 GLN A CA 1
ATOM 532 C C . GLN A 1 67 ?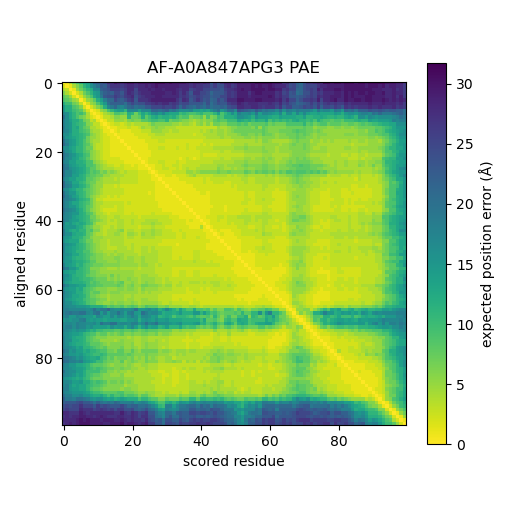 -9.204 4.331 10.363 1.00 72.25 67 GLN A C 1
ATOM 534 O O . GLN A 1 67 ? -8.231 4.756 10.989 1.00 72.25 67 GLN A O 1
ATOM 539 N N . SER A 1 68 ? -9.531 4.839 9.174 1.00 69.81 68 SER A N 1
ATOM 540 C CA . SER A 1 68 ? -8.817 6.001 8.657 1.00 69.81 68 SER A CA 1
ATOM 541 C C . SER A 1 68 ? -9.104 7.249 9.508 1.00 69.81 68 SER A C 1
ATOM 543 O O . SER A 1 68 ? -9.800 7.218 10.529 1.00 69.81 68 SER A O 1
ATOM 545 N N . LYS A 1 69 ? -8.566 8.398 9.088 1.00 67.31 69 LYS A N 1
ATOM 546 C CA . LYS A 1 69 ? -8.751 9.683 9.774 1.00 67.31 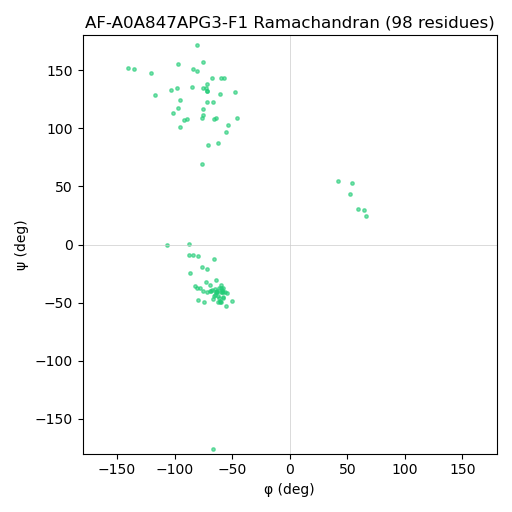69 LYS A CA 1
ATOM 547 C C . LYS A 1 69 ? -10.239 9.909 10.099 1.00 67.31 69 LYS A C 1
ATOM 549 O O . LYS A 1 69 ? -11.092 9.764 9.228 1.00 67.31 69 LYS A O 1
ATOM 554 N N . TYR A 1 70 ? -10.528 10.284 11.347 1.00 73.62 70 TYR A N 1
ATOM 555 C CA . TYR A 1 70 ? -11.887 10.456 11.888 1.00 73.62 70 TYR A CA 1
ATOM 556 C C . TYR A 1 70 ? -12.728 9.172 11.998 1.00 73.62 70 TYR A C 1
ATOM 558 O O . TYR A 1 70 ? -13.953 9.261 12.007 1.00 73.62 70 TYR A O 1
ATOM 566 N N . LYS A 1 71 ? -12.095 7.993 12.100 1.00 69.19 71 LYS A N 1
ATOM 567 C CA . LYS A 1 71 ? -12.774 6.687 12.206 1.00 69.19 71 LYS A CA 1
ATOM 568 C C . LYS A 1 71 ? -13.683 6.377 11.010 1.00 69.19 71 LYS A C 1
ATOM 570 O O . LYS A 1 71 ? -14.702 5.712 11.162 1.00 69.19 71 LYS A O 1
ATOM 575 N N . LYS A 1 72 ? -13.333 6.885 9.828 1.00 77.69 72 LYS A N 1
ATOM 576 C CA . LYS A 1 72 ? -14.035 6.557 8.586 1.00 77.69 72 LYS A CA 1
ATOM 577 C C . LYS A 1 72 ? -13.277 5.473 7.846 1.00 77.69 72 LYS A C 1
ATOM 579 O O . LYS A 1 72 ? -12.062 5.573 7.679 1.00 77.69 72 LYS A O 1
ATOM 584 N N . ASP A 1 73 ? -14.012 4.489 7.366 1.00 86.12 73 ASP A N 1
ATOM 585 C CA . ASP A 1 73 ? -13.464 3.471 6.488 1.00 86.12 73 ASP A CA 1
ATOM 586 C C . ASP A 1 73 ? -13.476 3.974 5.041 1.00 86.12 73 ASP A C 1
ATOM 588 O O . ASP A 1 73 ? -14.300 4.813 4.659 1.00 86.12 73 ASP A O 1
ATOM 592 N N . ARG A 1 74 ? -12.534 3.494 4.227 1.00 89.94 74 ARG A N 1
ATOM 593 C CA . ARG A 1 74 ? -12.542 3.751 2.782 1.00 89.94 74 ARG A CA 1
ATOM 594 C C . ARG A 1 74 ? -12.115 2.524 2.000 1.00 89.94 74 ARG A C 1
ATOM 596 O O . ARG A 1 74 ? -11.308 1.729 2.471 1.00 89.94 74 ARG A O 1
ATOM 603 N N . ILE A 1 75 ? -12.609 2.420 0.775 1.00 91.69 75 ILE A N 1
ATOM 604 C CA . ILE A 1 75 ? -12.172 1.408 -0.182 1.00 91.69 75 ILE A CA 1
ATOM 605 C C . ILE A 1 75 ? -11.241 2.076 -1.189 1.00 91.69 75 ILE A C 1
ATOM 607 O O . ILE A 1 75 ? -11.554 3.145 -1.711 1.00 91.69 75 ILE A O 1
ATOM 611 N N . VAL A 1 76 ? -10.097 1.450 -1.454 1.00 91.88 76 VAL A N 1
ATOM 612 C CA . VAL A 1 76 ? -9.143 1.893 -2.478 1.00 91.88 76 VAL A CA 1
ATOM 613 C C . VAL A 1 76 ? -8.935 0.796 -3.525 1.00 91.88 76 VAL A C 1
ATOM 615 O O . VAL A 1 76 ? -9.012 -0.389 -3.190 1.00 91.88 76 VAL A O 1
ATOM 618 N N . PRO A 1 77 ? -8.690 1.150 -4.796 1.00 90.75 77 PRO A N 1
ATOM 619 C CA . PRO A 1 77 ? -8.419 0.164 -5.833 1.00 90.75 77 PRO A CA 1
ATOM 620 C C . PRO A 1 77 ? -7.076 -0.542 -5.594 1.00 90.75 77 PRO A C 1
ATOM 622 O O . PRO A 1 77 ? -6.089 0.067 -5.183 1.00 90.75 77 PRO A O 1
ATOM 625 N N . LEU A 1 78 ? -7.032 -1.837 -5.900 1.00 89.75 78 LEU A N 1
ATOM 626 C CA . LEU A 1 78 ? -5.826 -2.657 -5.898 1.00 89.75 78 LEU A CA 1
ATOM 627 C C . LEU A 1 78 ? -5.280 -2.756 -7.326 1.00 89.75 78 LEU A C 1
ATOM 629 O O . LEU A 1 78 ? -5.917 -3.328 -8.213 1.00 89.75 78 LEU A O 1
ATOM 633 N N . ALA A 1 79 ? -4.066 -2.255 -7.550 1.00 85.56 79 ALA A N 1
ATOM 634 C CA . ALA A 1 79 ? -3.406 -2.389 -8.844 1.00 85.56 79 ALA A CA 1
ATOM 635 C C . ALA A 1 79 ? -3.204 -3.871 -9.236 1.00 85.56 79 ALA A C 1
ATOM 637 O O . ALA A 1 79 ? -2.878 -4.729 -8.408 1.00 85.56 79 ALA A O 1
ATOM 638 N N . GLY A 1 80 ? -3.339 -4.186 -10.528 1.00 83.12 80 GLY A N 1
ATOM 639 C CA . GLY A 1 80 ? -3.153 -5.555 -11.029 1.00 83.12 80 GLY A CA 1
ATOM 640 C C . GLY A 1 80 ? -1.750 -6.110 -10.752 1.00 83.12 80 GLY A C 1
ATOM 641 O O . GLY A 1 80 ? -1.609 -7.247 -10.305 1.00 83.12 80 GLY A O 1
ATOM 642 N N . SER A 1 81 ? -0.717 -5.280 -10.917 1.00 81.25 81 SER A N 1
ATOM 643 C CA . SER A 1 81 ? 0.672 -5.619 -10.574 1.00 81.25 81 SER A CA 1
ATOM 644 C C . SER A 1 81 ? 0.844 -5.954 -9.087 1.00 81.25 81 SER A C 1
ATOM 646 O O . SER A 1 81 ? 1.558 -6.897 -8.741 1.00 81.25 81 SER A O 1
ATOM 648 N N . MET A 1 82 ? 0.130 -5.247 -8.205 1.00 83.69 82 MET A N 1
ATOM 649 C CA . MET A 1 82 ? 0.136 -5.509 -6.765 1.00 83.69 82 MET A CA 1
ATOM 650 C C . MET A 1 82 ? -0.516 -6.848 -6.420 1.00 83.69 82 MET A C 1
ATOM 652 O O . MET A 1 82 ? -0.014 -7.577 -5.570 1.00 83.69 82 MET A O 1
ATOM 656 N N . THR A 1 83 ? -1.609 -7.199 -7.100 1.00 85.94 83 THR A N 1
ATOM 657 C CA . THR A 1 83 ? -2.316 -8.475 -6.888 1.00 85.94 83 THR A CA 1
ATOM 658 C C . THR A 1 83 ? -1.356 -9.660 -7.045 1.00 85.94 83 THR A C 1
ATOM 660 O O . THR A 1 83 ? -1.375 -10.594 -6.244 1.00 85.94 83 THR A O 1
ATOM 663 N N . ILE A 1 84 ? -0.479 -9.605 -8.052 1.00 86.50 84 ILE A N 1
ATOM 664 C CA . ILE A 1 84 ? 0.537 -10.634 -8.307 1.00 86.50 84 ILE A CA 1
ATOM 665 C C . ILE A 1 84 ? 1.574 -10.657 -7.174 1.00 86.50 84 ILE A C 1
ATOM 667 O O . ILE A 1 84 ? 1.880 -11.727 -6.646 1.00 86.50 84 ILE A O 1
ATOM 671 N N . GLY A 1 85 ? 2.081 -9.485 -6.777 1.00 86.25 85 GLY A N 1
ATOM 672 C CA . GLY A 1 85 ? 3.059 -9.346 -5.694 1.00 86.25 85 GLY A CA 1
ATOM 673 C C . GLY A 1 85 ? 2.547 -9.878 -4.355 1.00 86.25 85 GLY A C 1
ATOM 674 O O . GLY A 1 85 ? 3.212 -10.705 -3.735 1.00 86.25 85 GLY A O 1
ATOM 675 N N . LEU A 1 86 ? 1.337 -9.479 -3.955 1.00 86.38 86 LEU A N 1
ATOM 676 C CA . LEU A 1 86 ? 0.687 -9.943 -2.728 1.00 86.38 86 LEU A CA 1
ATOM 677 C C . LEU A 1 86 ? 0.477 -11.456 -2.740 1.00 86.38 86 LEU A C 1
ATOM 679 O O . LEU A 1 86 ? 0.876 -12.129 -1.798 1.00 86.38 86 LEU A O 1
ATOM 683 N N . LYS A 1 87 ? -0.069 -12.022 -3.824 1.00 86.62 87 LYS A N 1
ATOM 684 C CA . LYS A 1 87 ? -0.246 -13.480 -3.936 1.00 86.62 87 LYS A CA 1
ATOM 685 C C . LYS A 1 87 ? 1.080 -14.231 -3.826 1.00 86.62 87 LYS A C 1
ATOM 687 O O . LYS A 1 87 ? 1.129 -15.287 -3.202 1.00 86.62 87 LYS A O 1
ATOM 692 N N . LYS A 1 88 ? 2.154 -13.701 -4.421 1.00 87.81 88 LYS A N 1
ATOM 693 C CA . LYS A 1 88 ? 3.492 -14.294 -4.315 1.00 87.81 88 LYS A CA 1
ATOM 694 C C . LYS A 1 88 ? 4.008 -14.248 -2.878 1.00 87.81 88 LYS A C 1
ATOM 696 O O . LYS A 1 88 ? 4.529 -15.253 -2.408 1.00 87.81 88 LYS A O 1
ATOM 701 N N . GLN A 1 89 ? 3.825 -13.127 -2.184 1.00 84.62 89 GLN A N 1
ATOM 702 C CA . GLN A 1 89 ? 4.287 -12.994 -0.806 1.00 84.62 89 GLN A CA 1
ATOM 703 C C . GLN A 1 89 ? 3.500 -13.871 0.166 1.00 84.62 89 GLN A C 1
ATOM 705 O O . GLN A 1 89 ? 4.106 -14.538 0.995 1.00 84.62 89 GLN A O 1
ATOM 710 N N . LEU A 1 90 ? 2.181 -13.976 -0.008 1.00 84.94 90 LEU A N 1
ATOM 711 C CA . LEU A 1 90 ? 1.338 -14.870 0.790 1.00 84.94 90 LEU A CA 1
ATOM 712 C C . LEU A 1 90 ? 1.731 -16.343 0.636 1.00 84.94 90 LEU A C 1
ATOM 714 O O . LEU A 1 90 ? 1.708 -17.089 1.608 1.00 84.94 90 LEU A O 1
ATOM 718 N N . LYS A 1 91 ? 2.129 -16.765 -0.570 1.00 85.25 91 LYS A N 1
ATOM 719 C CA . LYS A 1 91 ? 2.655 -18.120 -0.793 1.00 85.25 91 LYS A CA 1
ATOM 720 C C . LYS A 1 91 ? 4.021 -18.338 -0.138 1.00 85.25 91 LYS A C 1
ATOM 722 O O . LYS A 1 91 ? 4.299 -19.446 0.298 1.00 85.25 91 LYS A O 1
ATOM 727 N N . ALA A 1 92 ? 4.870 -17.311 -0.104 1.00 83.56 92 ALA A N 1
ATOM 728 C CA . ALA A 1 92 ? 6.224 -17.405 0.440 1.00 83.56 92 ALA A CA 1
ATOM 729 C C . ALA A 1 92 ? 6.256 -17.374 1.977 1.00 83.56 92 ALA A C 1
ATOM 731 O O . ALA A 1 92 ? 7.062 -18.072 2.580 1.00 83.56 92 ALA A O 1
ATOM 732 N N . GLU A 1 93 ? 5.393 -16.573 2.607 1.00 73.88 93 GLU A N 1
ATOM 733 C CA . GLU A 1 93 ? 5.362 -16.406 4.067 1.00 73.88 93 GLU A CA 1
ATOM 734 C C . GLU A 1 93 ? 4.552 -17.487 4.792 1.00 73.88 93 GLU A C 1
ATOM 736 O O . GLU A 1 93 ? 4.611 -17.553 6.016 1.00 73.88 93 GLU A O 1
ATOM 741 N N . ASN A 1 94 ? 3.829 -18.340 4.055 1.00 65.19 94 ASN A N 1
ATOM 742 C CA . ASN A 1 94 ? 3.042 -19.456 4.586 1.00 65.19 94 ASN A CA 1
ATOM 743 C C . ASN A 1 94 ? 2.275 -19.059 5.868 1.00 65.19 94 ASN A C 1
ATOM 745 O O . ASN A 1 94 ? 2.491 -19.671 6.915 1.00 65.19 94 ASN A O 1
ATOM 749 N N . PRO A 1 95 ? 1.465 -17.976 5.820 1.00 57.72 95 PRO A N 1
ATOM 750 C CA . PRO A 1 95 ? 1.118 -17.161 6.978 1.00 57.72 95 PRO A CA 1
ATOM 751 C C . PRO A 1 95 ? 0.507 -18.012 8.089 1.00 57.72 95 PRO A C 1
ATOM 753 O O . PRO A 1 95 ? -0.687 -18.310 8.096 1.00 57.72 95 PRO A O 1
ATOM 756 N N . HIS A 1 96 ? 1.348 -18.399 9.049 1.00 49.75 96 HIS A N 1
ATOM 757 C CA . HIS A 1 96 ? 0.899 -18.818 10.359 1.00 49.75 96 HIS A CA 1
ATOM 758 C C . HIS A 1 96 ? 0.260 -17.581 10.958 1.00 49.75 96 HIS A C 1
ATOM 760 O O . HIS A 1 96 ? 0.913 -16.568 11.191 1.00 49.75 96 HIS A O 1
ATOM 766 N N . ILE A 1 97 ? -1.062 -17.639 11.053 1.00 49.25 97 ILE A N 1
ATOM 767 C CA . ILE A 1 97 ? -1.914 -16.568 11.534 1.00 49.25 97 ILE A CA 1
ATOM 768 C C . ILE A 1 97 ? -1.375 -16.155 12.905 1.00 49.25 97 ILE A C 1
ATOM 770 O O . ILE A 1 97 ? -1.615 -16.846 13.894 1.00 49.25 97 ILE A O 1
ATOM 774 N N . TYR A 1 98 ? -0.654 -15.036 12.978 1.00 41.22 98 TYR A N 1
ATOM 775 C CA . TYR A 1 98 ? -0.385 -14.381 14.250 1.00 41.22 98 TYR A CA 1
ATOM 776 C C . TYR A 1 98 ? -1.716 -13.779 14.713 1.00 41.22 98 TYR A C 1
ATOM 778 O O . TYR A 1 98 ? -2.076 -12.652 14.383 1.00 41.22 98 TYR A O 1
ATOM 786 N N . LYS A 1 99 ? -2.509 -14.619 15.384 1.00 31.16 99 LYS A N 1
ATOM 787 C CA . LYS A 1 99 ? -3.640 -14.226 16.218 1.00 31.16 99 LYS A CA 1
ATOM 788 C C . LYS A 1 99 ? -3.058 -13.671 17.516 1.00 31.16 99 LYS A C 1
ATOM 790 O O . LYS A 1 99 ? -2.551 -14.470 18.295 1.00 31.16 99 LYS A O 1
ATOM 795 N N . THR A 1 100 ? -3.211 -12.368 17.736 1.00 33.94 100 THR A N 1
ATOM 796 C CA . THR A 1 100 ? -3.527 -11.789 19.050 1.00 33.94 100 THR A CA 1
ATOM 797 C C . THR A 1 100 ? -4.380 -10.549 18.829 1.00 33.94 100 THR A C 1
ATOM 799 O O . THR A 1 100 ? -4.036 -9.755 17.923 1.00 33.94 100 THR A O 1
#

Mean predicted aligned error: 8.37 Å